Protein AF-A0A8E8LR55-F1 (afdb_monomer)

Solvent-accessible surface area (backbone atoms only — not comparable to full-atom values): 6188 Å² total; per-residue (Å²): 138,78,87,81,82,88,81,85,90,72,93,71,72,75,35,75,56,52,77,43,83,41,77,64,89,82,62,95,88,52,56,81,45,77,38,62,38,35,35,40,34,33,63,19,34,64,100,73,87,77,84,45,51,27,36,71,88,67,47,70,57,66,68,89,39,54,46,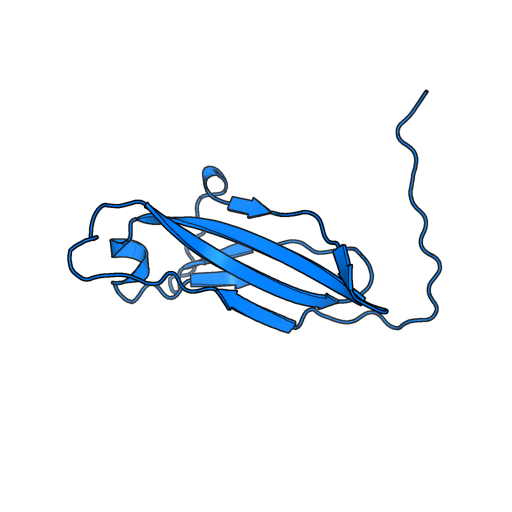76,52,80,70,42,79,57,86,97,27,28,32,34,39,36,35,36,57,40,49,28,45,57,62,69,68,78,39,53,72,43,75,83

Structure (mmCIF, N/CA/C/O backbone):
data_AF-A0A8E8LR55-F1
#
_entry.id   AF-A0A8E8LR55-F1
#
loop_
_atom_site.group_PDB
_atom_site.id
_atom_site.type_symbol
_atom_site.label_atom_id
_atom_site.label_alt_id
_atom_site.label_comp_id
_atom_site.label_asym_id
_atom_site.label_entity_id
_atom_site.label_seq_id
_atom_site.pdbx_PDB_ins_code
_atom_site.Cartn_x
_atom_site.Cartn_y
_atom_site.Cartn_z
_atom_site.occupancy
_atom_site.B_iso_or_equiv
_atom_site.auth_seq_id
_atom_site.auth_comp_id
_atom_site.auth_asym_id
_atom_site.auth_atom_id
_atom_site.pdbx_PDB_model_num
ATOM 1 N N . TRP A 1 1 ? -2.983 29.923 12.319 1.00 45.22 1 TRP A N 1
ATOM 2 C CA . TRP A 1 1 ? -4.007 28.864 12.410 1.00 45.22 1 TRP A CA 1
ATOM 3 C C . TRP A 1 1 ? -3.306 27.532 12.173 1.00 45.22 1 TRP A C 1
ATOM 5 O O . TRP A 1 1 ? -2.504 27.468 11.250 1.00 45.22 1 TRP A O 1
ATOM 15 N N . GLY A 1 2 ? -3.492 26.540 13.050 1.00 79.06 2 GLY A N 1
ATOM 16 C CA . GLY A 1 2 ? -2.781 25.250 13.004 1.00 79.06 2 GLY A CA 1
ATOM 17 C C . GLY A 1 2 ? -3.554 24.155 12.261 1.00 79.06 2 GLY A C 1
ATOM 18 O O . GLY A 1 2 ? -4.735 24.323 11.963 1.00 79.06 2 GLY A O 1
ATOM 19 N N . LYS A 1 3 ? -2.890 23.031 11.962 1.00 69.06 3 LYS A N 1
ATOM 20 C CA . LYS A 1 3 ? -3.544 21.811 11.461 1.00 69.06 3 LYS A CA 1
ATOM 21 C C . LYS A 1 3 ? -4.464 21.262 12.560 1.00 69.06 3 LYS A C 1
ATOM 23 O O . LYS A 1 3 ? -4.021 21.109 13.694 1.00 69.06 3 LYS A O 1
ATOM 28 N N . GLY A 1 4 ? -5.735 21.025 12.240 1.00 74.44 4 GLY A N 1
ATOM 29 C CA . GLY A 1 4 ? -6.689 20.425 13.176 1.00 74.44 4 GLY A CA 1
ATOM 30 C C . GLY A 1 4 ? -6.372 18.951 13.444 1.00 74.44 4 GLY A C 1
ATOM 31 O O . GLY A 1 4 ? -5.807 18.278 12.583 1.00 74.44 4 GLY A O 1
ATOM 32 N N . THR A 1 5 ? -6.751 18.459 14.623 1.00 75.56 5 THR A N 1
ATOM 33 C CA . THR A 1 5 ? -6.664 17.039 14.992 1.00 75.56 5 THR A CA 1
ATOM 34 C C . THR A 1 5 ? -8.042 16.406 14.850 1.00 75.56 5 THR A C 1
ATOM 36 O O . THR A 1 5 ? -8.989 16.840 15.505 1.00 75.56 5 THR A O 1
ATOM 39 N N . THR A 1 6 ? -8.158 15.377 14.015 1.00 73.25 6 THR A N 1
ATOM 40 C CA . THR A 1 6 ? -9.382 14.574 13.908 1.00 73.25 6 THR A CA 1
ATOM 41 C C . THR A 1 6 ? -9.421 13.571 15.057 1.00 73.25 6 THR A C 1
ATOM 43 O O . THR A 1 6 ? -8.499 12.774 15.212 1.00 73.25 6 THR A O 1
ATOM 46 N N . VAL A 1 7 ? -10.479 13.610 15.870 1.00 67.62 7 VAL A N 1
ATOM 47 C CA . VAL A 1 7 ? -10.708 12.655 16.963 1.00 67.62 7 VAL A CA 1
ATOM 48 C C . VAL A 1 7 ? -11.913 11.796 16.605 1.00 67.62 7 VAL A C 1
ATOM 50 O O . VAL A 1 7 ? -13.021 12.309 16.463 1.00 67.62 7 VAL A O 1
ATOM 53 N N . THR A 1 8 ? -11.697 10.490 16.475 1.00 69.25 8 THR A N 1
ATOM 54 C CA . THR A 1 8 ? -12.757 9.520 16.179 1.00 69.25 8 THR A CA 1
ATOM 55 C C . THR A 1 8 ? -13.078 8.737 17.449 1.00 69.25 8 THR A C 1
ATOM 57 O O . THR A 1 8 ? -12.252 7.961 17.923 1.00 69.25 8 THR A O 1
ATOM 60 N N . VAL A 1 9 ? -14.272 8.939 18.012 1.00 67.25 9 VAL A N 1
ATOM 61 C CA . VAL A 1 9 ? -14.781 8.153 19.148 1.00 67.25 9 VAL A CA 1
ATOM 62 C C . VAL A 1 9 ? -15.600 6.996 18.583 1.00 67.25 9 VAL A C 1
ATOM 64 O O . VAL A 1 9 ? -16.652 7.220 17.992 1.00 67.25 9 VAL A O 1
ATOM 67 N N . SER A 1 10 ? -15.113 5.764 18.735 1.00 68.69 10 SER A N 1
ATOM 68 C CA . SER A 1 10 ? -15.803 4.556 18.273 1.00 68.69 10 SER A CA 1
ATOM 69 C C . SER A 1 10 ? -15.850 3.511 19.384 1.00 68.69 10 SER A C 1
ATOM 71 O O . SER A 1 10 ? -14.869 3.321 20.098 1.00 68.69 10 SER A O 1
ATOM 73 N N . SER A 1 11 ? -16.988 2.828 19.520 1.00 75.31 11 SER A N 1
ATOM 74 C CA . SER A 1 11 ? -17.146 1.646 20.378 1.00 75.31 11 SER A CA 1
ATOM 75 C C . SER A 1 11 ? -16.733 0.347 19.676 1.00 75.31 11 SER A C 1
ATOM 77 O O . SER A 1 11 ? -16.863 -0.730 20.254 1.00 75.31 11 SER A O 1
ATOM 79 N N . ALA A 1 12 ? -16.309 0.427 18.411 1.00 78.19 12 ALA A N 1
ATOM 80 C CA . ALA A 1 12 ? -15.884 -0.729 17.639 1.00 78.19 12 ALA A CA 1
ATOM 81 C C . ALA A 1 12 ? -14.520 -1.242 18.125 1.00 78.19 12 ALA A C 1
ATOM 83 O O . ALA A 1 12 ? -13.630 -0.455 18.454 1.00 78.19 12 ALA A O 1
ATOM 84 N N . LEU A 1 13 ? -14.356 -2.567 18.158 1.00 85.81 13 LEU A N 1
ATOM 85 C CA . LEU A 1 13 ? -13.082 -3.178 18.526 1.00 85.81 13 LEU A CA 1
ATOM 86 C C . LEU A 1 13 ? -12.030 -2.951 17.425 1.00 85.81 13 LEU A C 1
ATOM 88 O O . LEU A 1 13 ? -12.384 -2.959 16.242 1.00 85.81 13 LEU A O 1
ATOM 92 N N . PRO A 1 14 ? -10.743 -2.795 17.792 1.00 91.06 14 PRO A N 1
ATOM 93 C CA . PRO A 1 14 ? -9.650 -2.819 16.829 1.00 91.06 14 PRO A CA 1
ATOM 94 C C . PRO A 1 14 ? -9.702 -4.087 15.976 1.00 91.06 14 PRO A C 1
ATOM 96 O O . PRO A 1 14 ? -9.903 -5.185 16.498 1.00 91.06 14 PRO A O 1
ATOM 99 N N . SER A 1 15 ? -9.504 -3.925 14.672 1.00 93.12 15 SER A N 1
ATOM 100 C CA . SER A 1 15 ? -9.551 -5.018 13.703 1.00 93.12 15 SER A CA 1
ATOM 101 C C . SER A 1 15 ? -8.381 -4.896 12.742 1.00 93.12 15 SER A C 1
ATOM 103 O O . SER A 1 15 ? -8.145 -3.823 12.180 1.00 93.12 15 SER A O 1
ATOM 105 N N . ALA A 1 16 ? -7.656 -5.998 12.561 1.00 94.31 16 ALA A N 1
ATOM 106 C CA . ALA A 1 16 ? -6.587 -6.084 11.577 1.00 94.31 16 ALA A CA 1
ATOM 107 C C . ALA A 1 16 ? -7.164 -6.053 10.148 1.00 94.31 16 ALA A C 1
ATOM 109 O O . ALA A 1 16 ? -8.277 -6.539 9.932 1.00 94.31 16 ALA A O 1
ATOM 110 N N . PRO A 1 17 ? -6.427 -5.506 9.167 1.00 96.00 17 PRO A N 1
ATOM 111 C CA . PRO A 1 17 ? -6.876 -5.500 7.785 1.00 96.00 17 PRO A CA 1
ATOM 112 C C . PRO A 1 17 ? -6.873 -6.902 7.178 1.00 96.00 17 PRO A C 1
ATOM 114 O O . PRO A 1 17 ? -5.940 -7.683 7.364 1.00 96.00 17 PRO A O 1
ATOM 117 N N . ASN A 1 18 ? -7.865 -7.166 6.335 1.00 95.88 18 ASN A N 1
ATOM 118 C CA . ASN A 1 18 ? -7.786 -8.213 5.328 1.00 95.88 18 ASN A CA 1
ATOM 119 C C . ASN A 1 18 ? -6.942 -7.698 4.157 1.00 95.88 18 ASN A C 1
ATOM 121 O O . ASN A 1 18 ? -7.291 -6.683 3.545 1.00 95.88 18 ASN A O 1
ATOM 125 N N . LEU A 1 19 ? -5.835 -8.380 3.856 1.00 95.81 19 LEU A N 1
ATOM 126 C CA . LEU A 1 19 ? -4.917 -8.001 2.783 1.00 95.81 19 LEU A CA 1
ATOM 127 C C . LEU A 1 19 ? -5.218 -8.772 1.496 1.00 95.81 19 LEU A C 1
ATOM 129 O O . LEU A 1 19 ? -5.322 -9.998 1.501 1.00 95.81 19 LEU A O 1
ATOM 133 N N . PHE A 1 20 ? -5.292 -8.049 0.380 1.00 94.31 20 PHE A N 1
ATOM 134 C CA . PHE A 1 20 ? -5.474 -8.611 -0.955 1.00 94.31 20 PHE A CA 1
ATOM 135 C C . PHE A 1 20 ? -4.386 -8.091 -1.894 1.00 94.31 20 PHE A C 1
ATOM 137 O O . PHE A 1 20 ? -4.198 -6.880 -2.031 1.00 94.31 20 PHE A O 1
ATOM 144 N N . SER A 1 21 ? -3.687 -9.008 -2.560 1.00 91.19 21 SER A N 1
ATOM 145 C CA . SER A 1 21 ? -2.696 -8.664 -3.582 1.00 91.19 21 SER A CA 1
ATOM 146 C C . SER A 1 21 ? -3.389 -8.249 -4.882 1.00 91.19 21 SER A C 1
ATOM 148 O O . SER A 1 21 ? -4.329 -8.903 -5.335 1.00 91.19 21 SER A O 1
ATOM 150 N N . LEU A 1 22 ? -2.922 -7.158 -5.482 1.00 90.75 22 LEU A N 1
ATOM 151 C CA . LEU A 1 22 ? -3.361 -6.650 -6.776 1.00 90.75 22 LEU A CA 1
ATOM 152 C C . LEU A 1 22 ? -2.232 -6.892 -7.780 1.00 90.75 22 LEU A C 1
ATOM 154 O O . LEU A 1 22 ? -1.301 -6.093 -7.904 1.00 90.75 22 LEU A O 1
ATOM 158 N N . SER A 1 23 ? -2.307 -8.023 -8.475 1.00 84.75 23 SER A N 1
ATOM 159 C CA . SER A 1 23 ? -1.312 -8.407 -9.475 1.00 84.75 23 SER A CA 1
ATOM 160 C C . SER A 1 23 ? -1.549 -7.677 -10.803 1.00 84.75 23 SER A C 1
ATOM 162 O O . SER A 1 23 ? -2.698 -7.586 -11.254 1.00 84.75 23 SER A O 1
ATOM 164 N N . PRO A 1 24 ? -0.492 -7.183 -11.468 1.00 83.00 24 PRO A N 1
ATO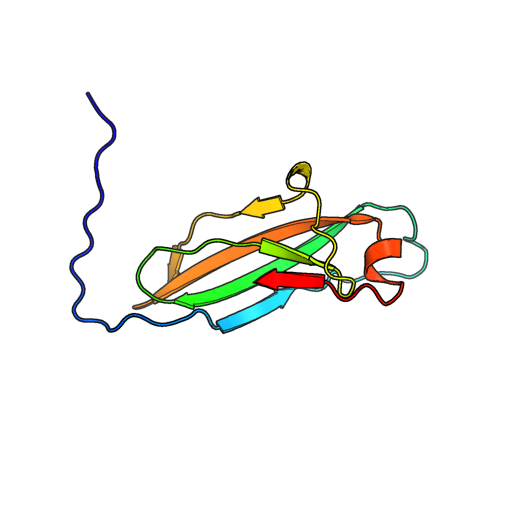M 165 C CA . PRO A 1 24 ? -0.618 -6.605 -12.796 1.00 83.00 24 PRO A CA 1
ATOM 166 C C . PRO A 1 24 ? -1.044 -7.678 -13.801 1.00 83.00 24 PRO A C 1
ATOM 168 O O . PRO A 1 24 ? -0.659 -8.844 -13.700 1.00 83.00 24 PRO A O 1
ATOM 171 N N . ARG A 1 25 ? -1.813 -7.279 -14.817 1.00 78.50 25 ARG A N 1
ATOM 172 C CA . ARG A 1 25 ? -1.999 -8.125 -15.999 1.00 78.50 25 ARG A CA 1
ATOM 173 C C . ARG A 1 25 ? -0.804 -7.935 -16.917 1.00 78.50 25 ARG A C 1
ATOM 175 O O . ARG A 1 25 ? -0.665 -6.878 -17.522 1.00 78.50 25 ARG A O 1
ATOM 182 N N . LEU A 1 26 ? 0.034 -8.959 -17.007 1.00 72.56 26 LEU A N 1
ATOM 183 C CA . LEU A 1 26 ? 1.218 -8.959 -17.856 1.00 72.56 26 LEU A CA 1
ATOM 184 C C . LEU A 1 26 ? 0.891 -9.647 -19.184 1.00 72.56 26 LEU A C 1
ATOM 186 O O . LEU A 1 26 ? 0.372 -10.762 -19.209 1.00 72.56 26 LEU A O 1
ATOM 190 N N . ASN A 1 27 ? 1.152 -8.960 -20.291 1.00 68.25 27 ASN A N 1
ATOM 191 C CA . ASN A 1 27 ? 1.139 -9.513 -21.641 1.00 68.25 27 ASN A CA 1
ATOM 192 C C . ASN A 1 27 ? 2.555 -9.967 -22.025 1.00 68.25 27 ASN A C 1
ATOM 194 O O . ASN A 1 27 ? 3.544 -9.360 -21.619 1.00 68.25 27 ASN 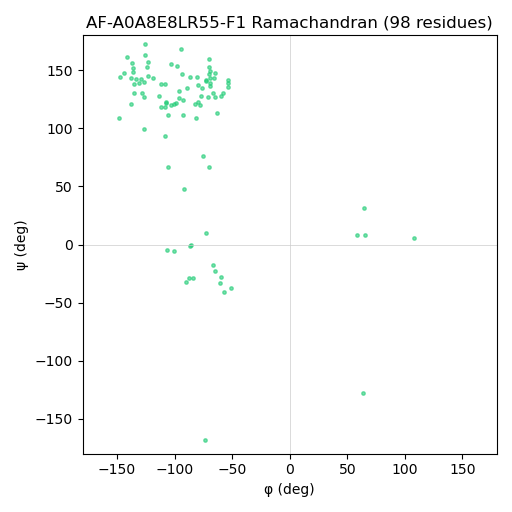A O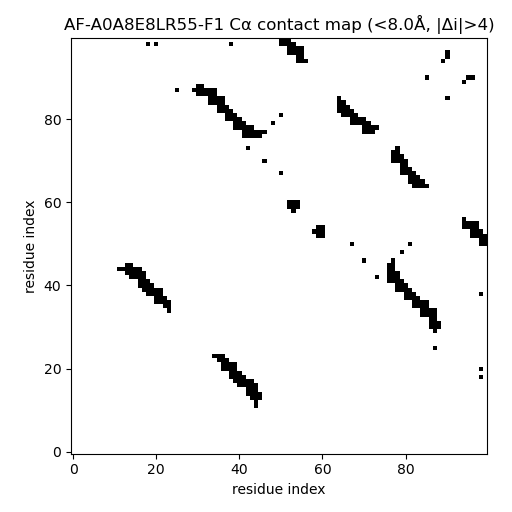 1
ATOM 198 N N . SER A 1 28 ? 2.663 -11.040 -22.815 1.00 60.28 28 SER A N 1
ATOM 199 C CA . SER A 1 28 ? 3.961 -11.548 -23.271 1.00 60.28 28 SER A CA 1
ATOM 200 C C . SER A 1 28 ? 4.710 -10.473 -24.071 1.00 60.28 28 SER A C 1
ATOM 202 O O . SER A 1 28 ? 4.145 -9.930 -25.022 1.00 60.28 28 SER A O 1
ATOM 204 N N . GLY A 1 29 ? 5.965 -10.192 -23.708 1.00 64.38 29 GLY A N 1
ATOM 205 C CA . GLY A 1 29 ? 6.827 -9.210 -24.386 1.00 64.38 29 GLY A CA 1
ATOM 206 C C . GLY A 1 29 ? 7.079 -7.911 -23.613 1.00 64.38 29 GLY A C 1
ATOM 207 O O . GLY A 1 29 ? 7.708 -7.002 -24.145 1.00 64.38 29 GLY A O 1
ATOM 208 N N . VAL A 1 30 ? 6.603 -7.813 -22.372 1.00 66.12 30 VAL A N 1
ATOM 209 C CA . VAL A 1 30 ? 6.822 -6.663 -21.486 1.00 66.12 30 VAL A CA 1
ATOM 210 C C . VAL A 1 30 ? 7.833 -7.057 -20.415 1.00 66.12 30 VAL A C 1
ATOM 212 O O . VAL A 1 30 ? 7.461 -7.213 -19.265 1.00 66.12 30 VAL A O 1
ATOM 215 N N . GLU A 1 31 ? 9.088 -7.308 -20.791 1.00 66.88 31 GLU A N 1
ATOM 216 C CA . GLU A 1 31 ? 10.119 -7.729 -19.820 1.00 66.88 31 GLU A CA 1
ATOM 217 C C . GLU A 1 31 ? 10.824 -6.534 -19.156 1.00 66.88 31 GLU A C 1
ATOM 219 O O . GLU A 1 31 ? 11.158 -6.604 -17.975 1.00 66.88 31 GLU A O 1
ATOM 224 N N . ASP A 1 32 ? 10.912 -5.395 -19.856 1.00 68.94 32 ASP A N 1
ATOM 225 C CA . ASP A 1 32 ? 11.598 -4.183 -19.373 1.00 68.94 32 ASP A CA 1
ATOM 226 C C . ASP A 1 32 ? 10.664 -3.036 -18.949 1.00 68.94 32 ASP A C 1
ATOM 228 O O . ASP A 1 32 ? 11.131 -1.997 -18.476 1.00 68.94 32 ASP A O 1
ATOM 232 N N . ALA A 1 33 ? 9.341 -3.158 -19.120 1.00 80.88 33 ALA A N 1
ATOM 233 C CA . ALA A 1 33 ? 8.456 -2.049 -18.758 1.00 80.88 33 ALA A CA 1
ATOM 234 C C . ALA A 1 33 ? 8.173 -2.020 -17.245 1.00 80.88 33 ALA A C 1
ATOM 236 O O . ALA A 1 33 ? 8.003 -3.076 -16.628 1.00 80.88 33 ALA A O 1
ATOM 237 N N . PRO A 1 34 ? 8.057 -0.822 -16.645 1.00 84.69 34 PRO A N 1
ATOM 238 C CA . PRO A 1 34 ? 7.625 -0.687 -15.264 1.00 84.69 34 PRO A CA 1
ATOM 239 C C . PRO A 1 34 ? 6.162 -1.117 -15.122 1.00 84.69 34 PRO A C 1
ATOM 241 O O . PRO A 1 34 ? 5.283 -0.655 -15.853 1.00 84.69 34 PRO A O 1
ATOM 244 N N . VAL A 1 35 ? 5.893 -1.975 -14.145 1.00 86.94 35 VAL A N 1
ATOM 245 C CA . VAL A 1 35 ? 4.564 -2.496 -13.826 1.00 86.94 35 VAL A CA 1
ATOM 246 C C . VAL A 1 35 ? 4.177 -2.094 -12.411 1.00 86.94 35 VAL A C 1
ATOM 248 O O . VAL A 1 35 ? 5.008 -2.040 -11.507 1.00 86.94 35 VAL A O 1
ATOM 251 N N . ALA A 1 36 ? 2.896 -1.786 -12.219 1.00 89.00 36 ALA A N 1
ATOM 252 C CA . ALA A 1 36 ? 2.359 -1.455 -10.908 1.00 89.00 36 ALA A CA 1
ATOM 253 C C . ALA A 1 36 ? 1.801 -2.714 -10.237 1.00 89.00 36 ALA A C 1
ATOM 255 O O . ALA A 1 36 ? 0.911 -3.369 -10.780 1.00 89.00 36 ALA A O 1
ATOM 256 N N . VAL A 1 37 ? 2.295 -3.015 -9.040 1.00 90.69 37 VAL A N 1
ATOM 257 C CA . VAL A 1 37 ? 1.746 -4.040 -8.145 1.00 90.69 37 VAL A CA 1
ATOM 258 C C . VAL A 1 37 ? 1.087 -3.323 -6.976 1.00 90.69 37 VAL A C 1
ATOM 260 O O . VAL A 1 37 ? 1.621 -2.330 -6.484 1.00 90.69 37 VAL A O 1
ATOM 263 N N . GLY A 1 38 ? -0.083 -3.782 -6.541 1.00 93.31 38 GLY A N 1
ATOM 264 C CA . GLY A 1 38 ? -0.835 -3.135 -5.468 1.00 93.31 38 GLY A CA 1
ATOM 265 C C . GLY A 1 38 ? -1.198 -4.072 -4.325 1.00 93.31 38 GLY A C 1
ATOM 266 O O . GLY A 1 38 ? -1.165 -5.291 -4.455 1.00 93.31 38 GLY A O 1
ATOM 267 N N . CYS A 1 39 ? -1.564 -3.485 -3.195 1.00 95.06 39 CYS A N 1
ATOM 268 C CA . CYS A 1 39 ? -2.036 -4.184 -2.011 1.00 95.06 39 CYS A CA 1
ATOM 269 C C . CYS A 1 39 ? -3.219 -3.424 -1.431 1.00 95.06 39 CYS A C 1
ATOM 271 O O . CYS A 1 39 ? -3.104 -2.243 -1.097 1.00 95.06 39 CYS A O 1
ATOM 273 N N . LEU A 1 40 ? -4.356 -4.102 -1.334 1.00 96.50 40 LEU A N 1
ATOM 274 C CA . LEU A 1 40 ? -5.581 -3.581 -0.748 1.00 96.50 40 LEU A CA 1
ATOM 275 C C . LEU A 1 40 ? -5.695 -4.083 0.691 1.00 96.50 40 LEU A C 1
ATOM 277 O O . LEU A 1 40 ? -5.758 -5.288 0.917 1.00 96.50 40 LEU A O 1
ATOM 281 N N . ALA A 1 41 ? -5.774 -3.157 1.641 1.00 97.50 41 ALA A N 1
ATOM 282 C CA . ALA A 1 41 ? -6.095 -3.436 3.032 1.00 97.50 41 ALA A CA 1
ATOM 283 C C . ALA A 1 41 ? -7.547 -3.042 3.299 1.00 97.50 41 ALA A C 1
ATOM 285 O O . ALA A 1 41 ? -7.914 -1.879 3.119 1.00 97.50 41 ALA A O 1
ATOM 286 N N . LYS A 1 42 ? -8.373 -3.998 3.717 1.00 96.44 42 LYS A N 1
ATOM 287 C CA . LYS A 1 42 ? -9.815 -3.811 3.895 1.00 96.44 42 LYS A CA 1
ATOM 288 C C . LYS A 1 42 ? -10.256 -4.162 5.315 1.00 96.44 42 LYS A C 1
ATOM 290 O O . LYS A 1 42 ? -9.648 -5.012 5.954 1.00 96.44 42 LYS A O 1
ATOM 295 N N . ASP A 1 43 ? -11.343 -3.546 5.767 1.00 95.69 43 ASP A N 1
ATOM 296 C CA . ASP A 1 43 ? -12.065 -3.883 6.998 1.00 95.69 43 ASP A CA 1
ATOM 297 C C . ASP A 1 43 ? -11.254 -3.661 8.297 1.00 95.69 43 ASP A C 1
ATOM 299 O O . ASP A 1 43 ? -11.444 -4.365 9.291 1.00 95.69 43 ASP A O 1
ATOM 303 N N . PHE A 1 44 ? -10.353 -2.668 8.308 1.00 94.81 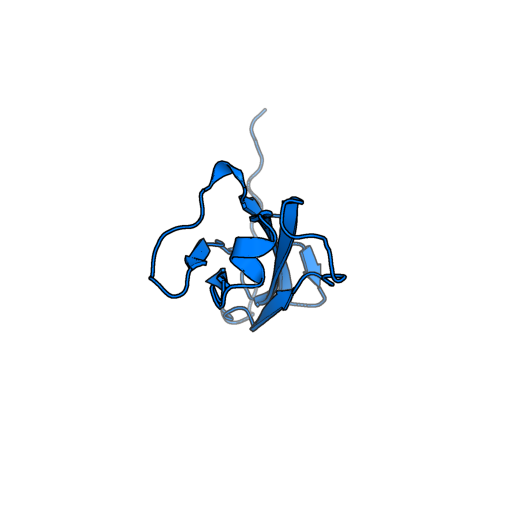44 PHE A N 1
ATOM 304 C CA . PHE A 1 44 ? -9.535 -2.345 9.485 1.00 94.81 44 PHE A CA 1
ATOM 305 C C . PHE A 1 44 ? -10.091 -1.182 10.308 1.00 94.81 44 PHE A C 1
ATOM 307 O O . PHE A 1 44 ? -10.785 -0.297 9.797 1.00 94.81 44 PHE A O 1
ATOM 314 N N . LEU A 1 45 ? -9.761 -1.201 11.600 1.00 93.88 45 LEU A N 1
ATOM 315 C CA . LEU A 1 45 ? -10.093 -0.174 12.584 1.00 93.88 45 LEU A CA 1
ATOM 316 C C . LEU A 1 45 ? -8.980 -0.070 13.641 1.00 93.88 45 LEU A C 1
ATOM 318 O O . LEU A 1 45 ? -8.469 -1.109 14.068 1.00 93.88 45 LEU A O 1
ATOM 322 N N . PRO A 1 46 ? -8.670 1.136 14.157 1.00 92.38 46 PRO A N 1
ATOM 323 C CA . PRO A 1 46 ? -9.163 2.450 13.722 1.00 92.38 46 PRO A CA 1
ATOM 324 C C . PRO A 1 46 ? -8.524 2.873 12.385 1.00 92.38 46 PRO A C 1
ATOM 326 O O . PRO A 1 46 ? -7.882 2.065 11.723 1.00 92.38 46 PRO A O 1
ATOM 329 N N . ASP A 1 47 ? -8.681 4.137 11.989 1.00 92.62 47 ASP A N 1
ATOM 330 C CA . ASP A 1 47 ? -7.994 4.715 10.829 1.00 92.62 47 ASP A CA 1
ATOM 331 C C . ASP A 1 47 ? -6.482 4.892 11.068 1.00 92.62 47 ASP A C 1
ATOM 333 O O . ASP A 1 47 ? -5.963 5.995 11.237 1.00 92.62 47 ASP A O 1
ATOM 337 N N . SER A 1 48 ? -5.772 3.777 11.199 1.00 90.31 48 SER A N 1
ATOM 338 C CA . SER A 1 48 ? -4.339 3.742 11.442 1.00 90.31 48 SER A CA 1
ATOM 339 C C . SER A 1 48 ? -3.767 2.502 10.778 1.00 90.31 48 SER A C 1
ATOM 341 O O . SER A 1 48 ? -4.013 1.378 11.209 1.00 90.31 48 SER A O 1
ATOM 343 N N . ILE A 1 49 ? -3.025 2.716 9.695 1.00 92.19 49 ILE A N 1
ATOM 344 C CA . ILE A 1 49 ? -2.397 1.649 8.926 1.00 92.19 49 ILE A CA 1
ATOM 345 C C . ILE A 1 49 ? -1.041 2.113 8.404 1.00 92.19 49 ILE A C 1
ATOM 347 O O . ILE A 1 49 ? -0.845 3.292 8.108 1.00 92.19 49 ILE A O 1
ATOM 351 N N . ASN A 1 50 ? -0.110 1.174 8.290 1.00 92.00 50 ASN A N 1
ATOM 352 C CA . ASN A 1 50 ? 1.170 1.373 7.634 1.00 92.00 50 ASN A CA 1
ATOM 353 C C . ASN A 1 50 ? 1.375 0.243 6.624 1.00 92.00 50 ASN A C 1
ATOM 355 O O . ASN A 1 50 ? 0.996 -0.887 6.910 1.00 92.00 50 ASN A O 1
ATOM 359 N N . PHE A 1 51 ? 1.966 0.553 5.473 1.00 92.62 51 PHE A N 1
ATOM 360 C CA . PHE A 1 51 ? 2.257 -0.436 4.439 1.00 92.62 51 PHE A CA 1
ATOM 361 C C . PHE A 1 51 ? 3.757 -0.632 4.303 1.00 92.62 51 PHE A C 1
ATOM 363 O O . PHE A 1 51 ? 4.523 0.331 4.259 1.00 92.62 51 PHE A O 1
ATOM 370 N N . SER A 1 52 ? 4.160 -1.884 4.151 1.00 90.69 52 SER A N 1
ATOM 371 C CA . SER A 1 52 ? 5.526 -2.277 3.841 1.00 90.69 52 SER A CA 1
ATOM 372 C C . SER A 1 52 ? 5.543 -3.360 2.768 1.00 90.69 52 SER A C 1
ATOM 374 O O . SER A 1 52 ? 4.622 -4.168 2.658 1.00 90.69 52 SER A O 1
ATOM 376 N N . TRP A 1 53 ? 6.599 -3.359 1.958 1.00 90.38 53 TRP A N 1
ATOM 377 C CA . TRP A 1 53 ? 6.763 -4.289 0.847 1.00 90.38 53 TRP A CA 1
ATOM 378 C C . TRP A 1 53 ? 8.121 -4.975 0.922 1.00 90.38 53 TRP A C 1
ATOM 380 O O . TRP A 1 53 ? 9.161 -4.325 1.054 1.00 90.38 53 TRP A O 1
ATOM 390 N N . THR A 1 54 ? 8.105 -6.298 0.818 1.00 88.88 54 THR A N 1
ATOM 391 C CA . THR A 1 54 ? 9.306 -7.137 0.813 1.00 88.88 54 THR A CA 1
ATOM 392 C C . THR A 1 54 ? 9.233 -8.154 -0.310 1.00 88.88 54 THR A C 1
ATOM 394 O O . THR A 1 54 ? 8.173 -8.731 -0.554 1.00 88.88 54 THR A O 1
ATOM 397 N N . TYR A 1 55 ? 10.365 -8.431 -0.945 1.00 84.12 55 TYR A N 1
ATOM 398 C CA . TYR A 1 55 ? 10.516 -9.612 -1.792 1.00 84.12 55 TYR A CA 1
ATOM 399 C C . TYR A 1 55 ? 10.530 -10.890 -0.930 1.00 84.12 55 TYR A C 1
ATOM 401 O O . TYR A 1 55 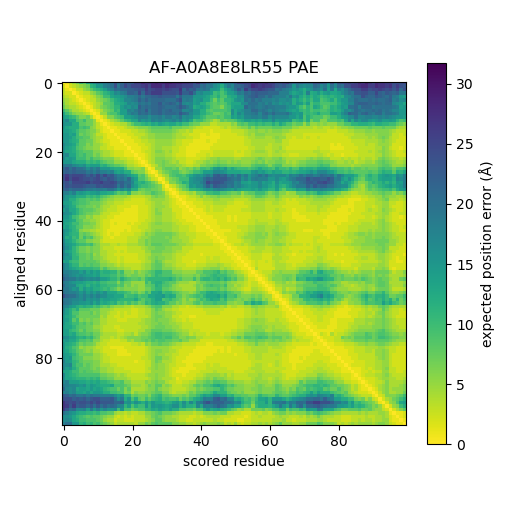? 10.840 -10.829 0.262 1.00 84.12 55 TYR A O 1
ATOM 409 N N . GLN A 1 56 ? 10.248 -12.064 -1.512 1.00 78.81 56 GLN A N 1
ATOM 410 C CA . GLN A 1 56 ? 10.369 -13.369 -0.820 1.00 78.81 56 GLN A CA 1
ATOM 411 C C . GLN A 1 56 ? 11.725 -13.564 -0.135 1.00 78.81 56 GLN A C 1
ATOM 413 O O . GLN A 1 56 ? 11.799 -14.105 0.966 1.00 78.81 56 GLN A O 1
ATOM 418 N N . ASN A 1 57 ? 12.804 -13.079 -0.758 1.00 79.81 57 ASN A N 1
ATOM 419 C CA . ASN A 1 57 ? 14.157 -13.141 -0.201 1.00 79.81 57 ASN A CA 1
ATOM 420 C C . ASN A 1 57 ? 14.382 -12.171 0.981 1.00 79.81 57 ASN A C 1
ATOM 422 O O . ASN A 1 57 ? 15.519 -11.976 1.397 1.00 79.81 57 ASN A O 1
ATOM 426 N N . GLN A 1 58 ? 13.314 -11.552 1.497 1.00 76.75 58 GLN A N 1
ATOM 427 C CA . GLN A 1 58 ? 13.293 -10.591 2.602 1.00 76.75 58 GLN A CA 1
ATOM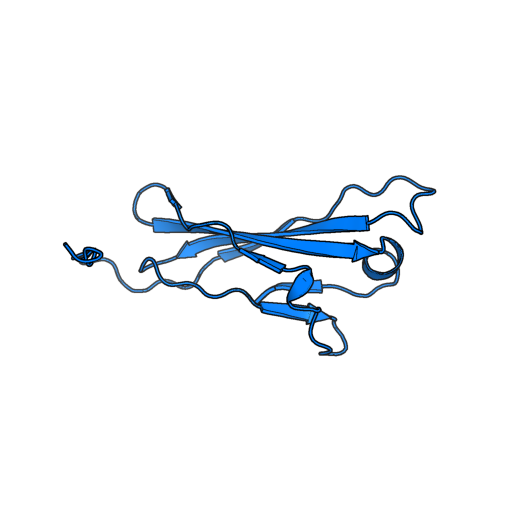 428 C C . GLN A 1 58 ? 14.012 -9.265 2.319 1.00 76.75 58 GLN A C 1
ATOM 430 O O . GLN A 1 58 ? 14.133 -8.432 3.217 1.00 76.75 58 GLN A O 1
ATOM 435 N N . SER A 1 59 ? 14.432 -9.024 1.074 1.00 83.06 59 SER A N 1
ATOM 436 C CA . SER A 1 59 ? 14.952 -7.720 0.667 1.00 83.06 59 SER A CA 1
ATOM 437 C C . SER A 1 59 ? 13.815 -6.701 0.647 1.00 83.06 59 SER A C 1
ATOM 439 O O . SER A 1 59 ? 12.710 -6.987 0.173 1.00 83.06 59 SER A O 1
ATOM 441 N N . ALA A 1 60 ? 14.079 -5.507 1.171 1.00 81.06 60 ALA A N 1
ATOM 442 C CA . ALA A 1 60 ? 13.125 -4.409 1.131 1.00 81.06 60 ALA A CA 1
ATOM 443 C C . ALA A 1 60 ? 12.953 -3.908 -0.309 1.00 81.06 60 ALA A C 1
ATOM 445 O O . ALA A 1 60 ? 13.931 -3.765 -1.045 1.00 81.06 60 ALA A O 1
ATOM 446 N N . VAL A 1 61 ? 11.713 -3.608 -0.692 1.00 82.88 61 VAL A N 1
ATOM 447 C CA . VAL A 1 61 ? 11.448 -2.848 -1.917 1.00 82.88 61 VAL A CA 1
ATOM 448 C C . VAL A 1 61 ? 11.851 -1.390 -1.674 1.00 82.88 61 VAL A C 1
ATOM 450 O O . VAL A 1 61 ? 11.642 -0.862 -0.579 1.00 82.88 61 VAL A O 1
ATOM 453 N N . SER A 1 62 ? 12.453 -0.734 -2.670 1.00 77.38 62 SER A N 1
ATOM 454 C CA . SER A 1 62 ? 12.843 0.671 -2.534 1.00 77.38 62 SER A CA 1
ATOM 455 C C . SER A 1 62 ? 11.625 1.544 -2.215 1.00 77.38 62 SER A C 1
ATOM 457 O O . SER A 1 62 ? 10.602 1.494 -2.899 1.00 77.38 62 SER A O 1
ATOM 459 N N . HIS A 1 63 ? 11.737 2.383 -1.182 1.00 68.00 63 HIS A N 1
ATOM 460 C CA . HIS A 1 63 ? 10.651 3.277 -0.765 1.00 68.00 63 HIS A CA 1
ATOM 461 C C . HIS A 1 63 ? 10.335 4.356 -1.812 1.00 68.00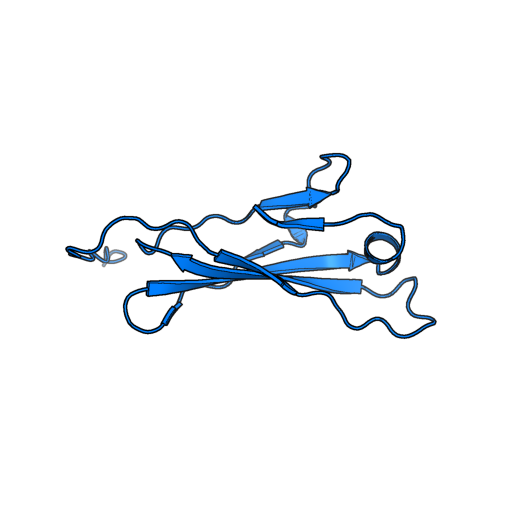 63 HIS A C 1
ATOM 463 O O . HIS A 1 63 ? 9.257 4.940 -1.762 1.00 68.00 63 HIS A O 1
ATOM 469 N N . THR A 1 64 ? 11.242 4.622 -2.761 1.00 69.12 64 THR A N 1
ATOM 470 C CA . THR A 1 64 ? 11.008 5.560 -3.875 1.00 69.12 64 THR A CA 1
ATOM 471 C C . THR A 1 64 ? 9.833 5.158 -4.754 1.00 69.12 64 THR A C 1
ATOM 473 O O . THR A 1 64 ? 9.174 6.024 -5.325 1.00 69.12 64 THR A O 1
ATOM 476 N N . ASP A 1 65 ? 9.548 3.862 -4.822 1.00 80.88 65 ASP A N 1
ATOM 477 C CA . ASP A 1 65 ? 8.534 3.313 -5.715 1.00 80.88 65 ASP A CA 1
ATOM 478 C C . ASP A 1 65 ? 7.217 3.025 -4.989 1.00 80.88 65 ASP A C 1
ATOM 480 O O . ASP A 1 65 ? 6.217 2.703 -5.631 1.00 80.88 65 ASP A O 1
ATOM 484 N N . LEU A 1 66 ? 7.196 3.193 -3.659 1.00 89.00 66 LEU A N 1
ATOM 485 C CA . LEU A 1 66 ? 6.032 2.993 -2.807 1.00 89.00 66 LEU A CA 1
ATOM 486 C C . LEU A 1 66 ? 5.125 4.228 -2.814 1.00 89.00 66 LEU A C 1
ATOM 488 O O . LEU A 1 66 ? 5.504 5.314 -2.376 1.00 89.00 66 LEU A O 1
ATOM 492 N N . LYS A 1 67 ? 3.872 4.041 -3.224 1.00 92.62 67 LYS A N 1
ATOM 493 C CA . LYS A 1 67 ? 2.797 5.015 -3.013 1.00 92.62 67 LYS A CA 1
ATOM 494 C C . LYS A 1 67 ? 1.764 4.440 -2.062 1.00 92.62 67 LYS A C 1
ATOM 496 O O . LYS A 1 67 ? 1.239 3.354 -2.295 1.00 92.62 67 LYS A O 1
ATOM 501 N N . ILE A 1 68 ? 1.446 5.200 -1.021 1.00 93.69 68 ILE A N 1
ATOM 502 C CA . ILE A 1 68 ? 0.378 4.891 -0.071 1.00 93.69 68 ILE A CA 1
ATOM 503 C C . ILE A 1 68 ? -0.769 5.858 -0.342 1.00 93.69 68 ILE A C 1
ATOM 505 O O . ILE A 1 68 ? -0.584 7.076 -0.313 1.00 93.69 68 ILE A O 1
ATOM 509 N N . PHE A 1 69 ? -1.945 5.313 -0.630 1.00 94.25 69 PHE A N 1
ATOM 510 C CA . PHE A 1 69 ? -3.155 6.102 -0.800 1.00 94.25 69 PHE A CA 1
ATOM 511 C C . PHE A 1 69 ? -3.827 6.328 0.557 1.00 94.25 69 PHE A C 1
ATOM 513 O O . PHE A 1 69 ? -3.804 5.423 1.397 1.00 94.25 69 PHE A O 1
ATOM 520 N N . PRO A 1 70 ? -4.437 7.507 0.781 1.00 93.69 70 PRO A N 1
ATOM 521 C CA . PRO A 1 70 ? -5.203 7.765 1.989 1.00 93.69 70 PRO A CA 1
ATOM 522 C C . PRO A 1 70 ? -6.269 6.693 2.213 1.00 93.69 70 PRO A C 1
ATOM 524 O O . PRO A 1 70 ? -6.907 6.214 1.272 1.00 93.69 70 PRO A O 1
ATOM 527 N N . SER A 1 71 ? -6.458 6.334 3.472 1.00 95.38 71 SER A N 1
ATOM 528 C CA . SER A 1 71 ? -7.547 5.483 3.917 1.00 95.38 71 SER A CA 1
ATOM 529 C C . SER A 1 71 ? -8.894 6.172 3.715 1.00 95.38 71 SER A C 1
ATOM 531 O O . SER A 1 71 ? -9.045 7.381 3.880 1.00 95.38 71 SER A O 1
ATOM 533 N N . GLN A 1 72 ? -9.895 5.379 3.350 1.00 94.81 72 GLN A N 1
ATOM 534 C CA . GLN A 1 72 ? -11.259 5.824 3.110 1.00 94.81 72 GLN A CA 1
ATOM 535 C C . GLN A 1 72 ? -12.213 4.980 3.953 1.00 94.81 72 GLN A C 1
ATOM 537 O O . GLN A 1 72 ? -12.050 3.763 4.069 1.00 94.81 72 GLN A O 1
ATOM 542 N N . MET A 1 73 ? -13.228 5.621 4.527 1.00 92.62 73 MET A N 1
ATOM 543 C CA . MET A 1 73 ? -14.281 4.919 5.254 1.00 92.62 73 MET A CA 1
ATOM 544 C C . MET A 1 73 ? -15.169 4.153 4.265 1.00 92.62 73 MET A C 1
ATOM 546 O O . MET A 1 73 ? -15.691 4.722 3.306 1.00 92.62 73 MET A O 1
ATOM 550 N N . SER A 1 74 ? -15.341 2.857 4.503 1.00 91.38 74 SER A N 1
ATOM 551 C CA . SER A 1 74 ? -16.217 1.964 3.749 1.00 91.38 74 SER A CA 1
ATOM 552 C C . SER A 1 74 ? -17.154 1.269 4.735 1.00 91.38 74 SER A C 1
ATOM 554 O O . SER A 1 74 ? -16.767 0.338 5.442 1.00 91.38 74 SER A O 1
ATOM 556 N N . GLY A 1 75 ? -18.384 1.780 4.843 1.00 90.25 75 GLY A N 1
ATOM 557 C CA . GLY A 1 75 ? -19.321 1.352 5.882 1.00 90.25 75 GLY A CA 1
ATOM 558 C C . GLY A 1 75 ? -18.798 1.702 7.287 1.00 90.25 75 GLY A C 1
ATOM 559 O O . GLY A 1 75 ? -18.458 2.861 7.514 1.00 90.25 75 GLY A O 1
ATOM 560 N N . PRO A 1 76 ? -18.737 0.743 8.233 1.00 90.94 76 PRO A N 1
ATOM 561 C CA . PRO A 1 76 ? -18.243 0.984 9.592 1.00 90.94 76 PRO A CA 1
ATOM 562 C C . PRO A 1 76 ? -16.715 0.844 9.747 1.00 90.94 76 PRO A C 1
ATOM 564 O O . PRO A 1 76 ? -16.207 1.015 10.853 1.00 90.94 76 PRO A O 1
ATOM 567 N N . THR A 1 77 ? -15.984 0.502 8.683 1.00 94.25 77 THR A N 1
ATOM 568 C CA . THR A 1 77 ? -14.539 0.199 8.702 1.00 94.25 77 THR A CA 1
ATOM 569 C C . THR A 1 77 ? -13.763 1.051 7.700 1.00 94.25 77 THR A C 1
ATOM 571 O O . THR A 1 77 ? -14.359 1.747 6.879 1.00 94.25 77 THR A O 1
ATOM 574 N N . TYR A 1 78 ? -12.432 0.976 7.721 1.00 95.25 78 TYR A N 1
ATOM 575 C CA . TYR A 1 78 ? -11.568 1.662 6.761 1.00 95.25 78 TYR A CA 1
ATOM 576 C C . TYR A 1 78 ? -11.020 0.714 5.696 1.00 95.25 78 TYR A C 1
ATOM 578 O O . TYR A 1 78 ? -10.941 -0.505 5.862 1.00 95.25 78 TYR A O 1
ATOM 586 N N . THR A 1 79 ? -10.677 1.291 4.552 1.00 97.00 79 THR A N 1
ATOM 587 C CA . THR A 1 79 ? -9.998 0.626 3.443 1.00 97.00 79 THR A CA 1
ATOM 588 C C . THR A 1 79 ? -8.882 1.530 2.943 1.00 97.00 79 THR A C 1
ATOM 590 O O . THR A 1 79 ? -9.074 2.736 2.823 1.00 97.00 79 THR A O 1
ATOM 593 N N . ALA A 1 80 ? -7.721 0.962 2.648 1.00 97.12 80 ALA A N 1
ATOM 594 C CA . ALA A 1 80 ? -6.562 1.681 2.144 1.00 97.12 80 ALA A CA 1
ATOM 595 C C . ALA A 1 80 ? -5.855 0.840 1.087 1.00 97.12 80 ALA A C 1
ATOM 597 O O . ALA A 1 80 ? -6.051 -0.373 0.981 1.00 97.12 80 ALA A O 1
ATOM 598 N N . THR A 1 81 ? -5.029 1.482 0.276 1.00 97.06 81 THR A N 1
ATOM 599 C CA . THR A 1 81 ? -4.287 0.800 -0.781 1.00 97.06 81 THR A CA 1
ATOM 600 C C . THR A 1 81 ? -2.867 1.329 -0.816 1.00 97.06 81 THR A C 1
ATOM 602 O O . THR A 1 81 ? -2.637 2.523 -0.625 1.00 97.06 81 THR A O 1
ATOM 605 N N . SER A 1 82 ? -1.912 0.452 -1.095 1.00 95.50 82 SER A N 1
ATOM 606 C CA . SER A 1 82 ? -0.568 0.848 -1.498 1.00 95.50 82 SER A CA 1
ATOM 607 C C . SER A 1 82 ? -0.214 0.243 -2.847 1.00 95.50 82 SER A C 1
ATOM 609 O O . SER A 1 82 ? -0.800 -0.759 -3.262 1.00 95.50 82 SER A O 1
ATOM 611 N N . GLN A 1 83 ? 0.726 0.866 -3.546 1.00 94.12 83 GLN A N 1
ATOM 612 C CA . GLN A 1 83 ? 1.296 0.337 -4.776 1.00 94.12 83 GLN A CA 1
ATOM 613 C C . GLN A 1 83 ? 2.811 0.493 -4.785 1.00 94.12 83 GLN A C 1
ATOM 615 O O . GLN A 1 83 ? 3.338 1.452 -4.224 1.00 94.12 83 GLN A O 1
ATOM 620 N N . VAL A 1 84 ? 3.475 -0.410 -5.494 1.00 92.00 84 VAL A N 1
ATOM 621 C CA . VAL A 1 84 ? 4.887 -0.316 -5.865 1.00 92.00 84 VAL A CA 1
ATOM 622 C C . VAL A 1 84 ? 5.024 -0.395 -7.382 1.00 92.00 84 VAL A C 1
ATOM 624 O O . VAL A 1 84 ? 4.229 -1.067 -8.043 1.00 92.00 84 VAL A O 1
ATOM 627 N N . ILE A 1 85 ? 5.990 0.329 -7.945 1.00 89.50 85 ILE A N 1
ATOM 628 C CA . ILE A 1 85 ? 6.329 0.271 -9.373 1.00 89.50 85 ILE A CA 1
ATOM 629 C C . ILE A 1 85 ? 7.653 -0.468 -9.512 1.00 89.50 85 ILE A C 1
ATOM 631 O O . ILE A 1 85 ? 8.642 -0.048 -8.925 1.00 89.50 85 ILE A O 1
ATOM 635 N N . LEU A 1 86 ? 7.668 -1.558 -10.273 1.00 85.31 86 LEU A N 1
ATOM 636 C CA . LEU A 1 86 ? 8.826 -2.441 -10.402 1.00 85.31 86 LEU A CA 1
ATOM 637 C C . LEU A 1 86 ? 9.031 -2.853 -11.863 1.00 85.31 86 LEU A C 1
ATOM 639 O O . LEU A 1 86 ? 8.065 -2.835 -12.628 1.00 85.31 86 LEU A O 1
ATOM 643 N N . PRO A 1 87 ? 10.247 -3.235 -12.278 1.00 83.88 87 PRO A N 1
ATOM 644 C CA . PRO A 1 87 ? 10.465 -3.923 -13.546 1.00 83.88 87 PRO A CA 1
ATOM 645 C C . PRO A 1 87 ? 9.585 -5.175 -13.659 1.00 83.88 87 PRO A C 1
ATOM 647 O O . PRO A 1 87 ? 9.423 -5.923 -12.697 1.00 83.88 87 PRO A O 1
ATOM 650 N N . ALA A 1 88 ? 9.017 -5.429 -14.837 1.00 80.75 88 ALA A N 1
ATOM 651 C CA . ALA A 1 88 ? 8.166 -6.599 -15.054 1.00 80.75 88 ALA A CA 1
ATOM 652 C C . ALA A 1 88 ? 8.893 -7.930 -14.811 1.00 80.75 88 ALA A C 1
ATOM 654 O O . ALA A 1 88 ? 8.281 -8.871 -14.302 1.00 80.75 88 ALA A O 1
ATOM 655 N N . LEU A 1 89 ? 10.195 -7.996 -15.107 1.00 78.00 89 LEU A N 1
ATOM 656 C CA . LEU A 1 89 ? 11.027 -9.160 -14.811 1.00 78.00 89 LEU A CA 1
ATOM 657 C C . LEU A 1 89 ? 11.017 -9.510 -13.315 1.00 78.00 89 LEU A C 1
ATOM 659 O O . LEU A 1 89 ? 10.840 -10.675 -12.969 1.00 78.00 89 LEU A O 1
ATOM 663 N N . ASP A 1 90 ? 11.078 -8.509 -12.432 1.00 77.19 90 ASP A N 1
ATOM 664 C CA . ASP A 1 90 ? 11.029 -8.716 -10.980 1.00 77.19 90 ASP A CA 1
ATOM 665 C C . ASP A 1 90 ? 9.675 -9.284 -10.525 1.00 77.19 90 ASP A C 1
ATOM 667 O O . ASP A 1 90 ? 9.591 -9.909 -9.474 1.00 77.19 90 ASP A O 1
ATOM 671 N N . VAL A 1 91 ? 8.602 -9.109 -11.300 1.00 76.56 91 VAL A N 1
ATOM 672 C CA . VAL A 1 91 ? 7.274 -9.670 -10.992 1.00 76.56 91 VAL A CA 1
ATOM 673 C C . VAL A 1 91 ? 7.088 -11.069 -11.593 1.00 76.56 91 VAL A C 1
ATOM 675 O O . VAL A 1 91 ? 6.383 -11.895 -11.017 1.00 76.56 91 VAL A O 1
ATOM 678 N N . LEU A 1 92 ? 7.707 -11.343 -12.746 1.00 71.12 92 LEU A N 1
ATOM 679 C CA . LEU A 1 92 ? 7.593 -12.610 -13.480 1.00 71.12 92 LEU A CA 1
ATOM 680 C C . LEU A 1 92 ? 8.544 -13.698 -12.967 1.00 71.12 92 LEU A C 1
ATOM 682 O O . LEU A 1 92 ? 8.243 -14.882 -13.099 1.00 71.12 92 LEU A O 1
ATOM 686 N N . GLN A 1 93 ? 9.689 -13.313 -12.407 1.00 64.31 93 GLN A N 1
ATOM 687 C CA . GLN A 1 93 ? 10.804 -14.213 -12.109 1.00 64.31 93 GLN A CA 1
ATOM 688 C C . GLN A 1 93 ? 10.731 -14.799 -10.684 1.00 64.31 93 GLN A C 1
ATOM 690 O O . GLN A 1 93 ? 11.703 -14.772 -9.937 1.00 64.31 93 GLN A O 1
ATOM 695 N N . ASP A 1 94 ? 9.557 -15.310 -10.295 1.00 55.78 94 ASP A N 1
ATOM 696 C CA . ASP A 1 94 ? 9.271 -15.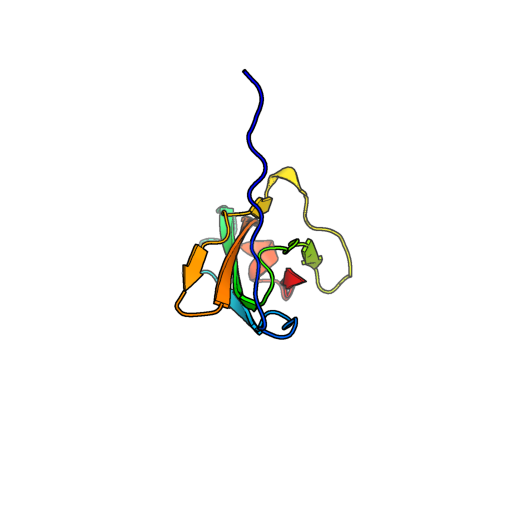939 -8.987 1.00 55.78 94 ASP A CA 1
ATOM 697 C C . ASP A 1 94 ? 9.505 -15.056 -7.738 1.00 55.78 94 ASP A C 1
ATOM 699 O O . ASP A 1 94 ? 9.371 -15.514 -6.597 1.00 55.78 94 ASP A O 1
ATOM 703 N N . SER A 1 95 ? 9.777 -13.761 -7.907 1.00 61.66 95 SER A N 1
ATOM 704 C CA . SER A 1 95 ? 9.854 -12.782 -6.818 1.00 61.66 95 SER A CA 1
ATOM 705 C C . SER A 1 95 ? 8.449 -12.421 -6.331 1.00 61.66 95 SER A C 1
ATOM 707 O O . SER A 1 95 ? 7.888 -11.368 -6.621 1.00 61.66 95 SER A O 1
ATOM 709 N N . TYR A 1 96 ? 7.844 -13.325 -5.562 1.00 71.50 96 TYR A N 1
ATOM 710 C CA . TYR A 1 96 ? 6.544 -13.075 -4.951 1.00 71.50 96 TYR A CA 1
ATOM 711 C C . TYR A 1 96 ? 6.655 -11.892 -3.972 1.00 71.50 96 TYR A C 1
ATOM 713 O O . TYR A 1 96 ? 7.355 -11.935 -2.958 1.00 71.50 96 TYR A O 1
ATOM 721 N N . LEU A 1 97 ? 6.000 -10.787 -4.310 1.00 85.06 97 LEU A N 1
ATOM 722 C CA . LEU A 1 97 ? 5.975 -9.588 -3.483 1.00 85.06 97 LEU A CA 1
ATOM 723 C C . LEU A 1 97 ? 5.005 -9.782 -2.325 1.00 85.06 97 LEU A C 1
ATOM 725 O O . LEU A 1 97 ? 3.838 -10.126 -2.515 1.00 85.06 97 LEU A O 1
ATOM 729 N N . VAL A 1 98 ? 5.493 -9.524 -1.118 1.00 87.81 98 VAL A N 1
ATOM 730 C CA . VAL A 1 98 ? 4.704 -9.603 0.105 1.00 87.81 98 VAL A CA 1
ATOM 731 C C . VAL A 1 98 ? 4.460 -8.193 0.616 1.00 87.81 98 VAL A C 1
ATOM 733 O O . VAL A 1 98 ? 5.400 -7.477 0.962 1.00 87.81 98 VAL A O 1
ATOM 736 N N . CYS A 1 99 ? 3.186 -7.826 0.676 1.00 90.44 99 CYS A N 1
ATOM 737 C CA . CYS A 1 99 ? 2.703 -6.642 1.370 1.00 90.44 99 CYS A CA 1
ATOM 738 C C . CYS A 1 99 ? 2.389 -6.998 2.828 1.00 90.44 99 CYS A C 1
ATOM 740 O O . CYS A 1 99 ? 1.767 -8.035 3.081 1.00 90.44 99 CYS A O 1
ATOM 742 N N . LYS A 1 100 ? 2.818 -6.152 3.765 1.00 87.81 100 LYS A N 1
ATOM 743 C CA . LYS A 1 100 ? 2.530 -6.264 5.200 1.00 87.81 100 LYS A CA 1
ATOM 744 C C . LYS A 1 100 ? 2.083 -4.927 5.762 1.00 87.81 100 LYS A C 1
ATOM 746 O O . LYS A 1 100 ? 2.715 -3.910 5.383 1.00 87.81 100 LYS A O 1
#

InterPro domains:
  IPR003597 Immunoglobulin C1-set [PF07654] (30-99)
  IPR007110 Immunoglobulin-like domain [PS50835] (17-100)
  IPR013783 Immunoglobulin-like fold [G3DSA:2.60.40.10] (12-88)
  IPR036179 Immunoglobulin-like domain superfamily [SSF48726] (16-100)

Secondary structure (DSSP, 8-state):
-PPPPP-----SPPBPPEEEEE---PPTT-SSSEEEEEEEEEEEBSS-----EEETT-PBPPGGGEEEEEEEEETTEEEEEEEEEEEHHHHHSS--EEE-

Radius of gyration: 16.33 Å; Cα contacts (8 Å, |Δi|>4): 167; chains: 1; bounding box: 34×45×45 Å

Foldseek 3Di:
DDDDDDDDDDPDDFDFWDKDKADFDDDPPQQFDKDKIKIKTDFGDDQDDDKFKAWPVRHGDDCVQKDWDHWDDDPPGIMTMMMGIDGVNCVVVNRDMDMD

Sequence (100 aa):
WGKGTTVTVSSALPSAPNLFSLSPRLNSGVEDAPVAVGCLAKDFLPDSINFSWTYQNQSAVSHTDLKIFPSQMSGPTYTATSQVILPALDVLQDSYLVCK

Nearest PDB structures (foldseek):
  3mbe-assembly2_H  TM=8.174E-01  e=2.175E-03  Mus musculus
  3jwd-assembly1_L  TM=7.357E-01  e=1.123E-03  Homo sapiens
  7mtb-assembly1_L  TM=6.714E-01  e=1.006E-03  Homo sapiens
  5vl3-assembly1_L  TM=7.142E-01  e=4.705E-03  Mus musculus
  8kei-assembly1_E  TM=7.256E-01  e=1.496E-02  Oryctolagus cuniculus

Mean predicted aligned error: 7.39 Å

Organism: Monodelphis domestica (NCBI:txid13616)

pLDDT: mean 83.92, std 11.24, range [45.22, 97.5]